Protein AF-A0AAW2XEJ0-F1 (afdb_monomer)

Nearest PDB structures (foldseek):
  5ecf-assembly1_A  TM=4.875E-01  e=3.221E+00  Talaromyces marneffei PM1
  5csd-assembly2_B  TM=4.696E-01  e=7.354E+00  Talaromyces marneffei PM1
  5fb7-assembly1_C  TM=5.012E-01  e=9.877E+00  Talaromyces marneffei PM1

Organism: NCBI:txid2727402

Secondary structure (DSSP, 8-state):
------------------------------SS-B-TT-HHHHHHHHHHHHHTTT-GGGTTT-SPPPPTTSTHHHHHHHHHHHHHHHHHHTB-HHHHHHHTT-SSGGG-

pLDDT: mean 79.86, std 22.45, range [32.91, 96.44]

Mean predicted aligned error: 12.31 Å

InterPro domains:
  IPR029472 Retrotransposon Copia-like, N-terminal [PF14244] (32-67)

Structure (mmCIF, N/CA/C/O backbone):
data_AF-A0AAW2XEJ0-F1
#
_entry.id   AF-A0AAW2XEJ0-F1
#
loop_
_atom_site.group_PDB
_atom_site.id
_atom_site.type_symbol
_atom_site.label_atom_id
_atom_site.label_alt_id
_atom_site.label_comp_id
_atom_site.label_asym_id
_atom_site.label_entity_id
_atom_site.label_seq_id
_atom_site.pdbx_PDB_ins_code
_atom_site.Cartn_x
_atom_site.Cartn_y
_atom_site.Cartn_z
_atom_site.occupancy
_atom_site.B_iso_or_equiv
_atom_site.auth_seq_id
_atom_site.auth_comp_id
_atom_site.auth_asym_id
_atom_site.auth_atom_id
_atom_site.pdbx_PDB_model_num
ATOM 1 N N . MET A 1 1 ? 73.968 23.602 23.182 1.00 34.06 1 MET A N 1
ATOM 2 C CA . MET A 1 1 ? 73.423 23.221 21.860 1.00 34.06 1 MET A CA 1
ATOM 3 C C . MET A 1 1 ? 72.624 21.947 22.103 1.00 34.06 1 MET A C 1
ATOM 5 O O . MET A 1 1 ? 73.240 20.978 22.502 1.00 34.06 1 MET A O 1
ATOM 9 N N . THR A 1 2 ? 71.300 21.860 22.091 1.00 34.28 2 THR A N 1
ATOM 10 C CA . THR A 1 2 ? 70.226 22.712 21.576 1.00 34.28 2 THR A CA 1
ATOM 11 C C . THR A 1 2 ? 68.972 22.399 22.410 1.00 34.28 2 THR A C 1
ATOM 13 O O . THR A 1 2 ? 68.806 21.285 22.897 1.00 34.28 2 THR A O 1
ATOM 16 N N . THR A 1 3 ? 68.147 23.417 22.621 1.00 33.91 3 THR A N 1
ATOM 17 C CA . THR A 1 3 ? 66.844 23.446 23.305 1.00 33.91 3 THR A CA 1
ATOM 18 C C . THR A 1 3 ? 65.771 22.559 22.663 1.00 33.91 3 THR A C 1
ATOM 20 O O . THR A 1 3 ? 65.825 22.368 21.455 1.00 33.91 3 THR A O 1
ATOM 23 N N . ASN A 1 4 ? 64.764 22.142 23.447 1.00 32.91 4 ASN A N 1
ATOM 24 C CA . ASN A 1 4 ? 63.314 22.153 23.132 1.00 32.91 4 ASN A CA 1
ATOM 25 C C . ASN A 1 4 ? 62.553 21.769 24.422 1.00 32.91 4 ASN A C 1
ATOM 27 O O . ASN A 1 4 ? 62.748 20.679 24.943 1.00 32.91 4 ASN A O 1
ATOM 31 N N . SER A 1 5 ? 61.958 22.704 25.169 1.00 38.97 5 SER A N 1
ATOM 32 C CA . SER A 1 5 ? 60.633 23.324 24.967 1.00 38.97 5 SER A CA 1
ATOM 33 C C . SER A 1 5 ? 59.475 22.308 24.945 1.00 38.97 5 SER A C 1
ATOM 35 O O . SER A 1 5 ? 59.327 21.529 24.013 1.00 38.97 5 SER A O 1
ATOM 37 N N . LYS A 1 6 ? 58.619 22.326 25.977 1.00 35.03 6 LYS A N 1
ATOM 38 C CA . LYS A 1 6 ? 57.278 22.938 25.915 1.00 35.03 6 LYS A CA 1
ATOM 39 C C . LYS A 1 6 ? 56.390 22.453 27.075 1.00 35.03 6 LYS A C 1
ATOM 41 O O . LYS A 1 6 ? 56.098 21.273 27.218 1.00 35.03 6 LYS A O 1
ATOM 46 N N . LEU A 1 7 ? 55.974 23.423 27.889 1.00 37.84 7 LEU A N 1
ATOM 47 C CA . LEU A 1 7 ? 54.796 23.382 28.753 1.00 37.84 7 LEU A CA 1
ATOM 48 C C . LEU A 1 7 ? 53.550 23.257 27.859 1.00 37.84 7 LEU A C 1
ATOM 50 O O . LEU A 1 7 ? 53.433 24.061 26.940 1.00 37.84 7 LEU A O 1
ATOM 54 N N . GLU A 1 8 ? 52.616 22.354 28.147 1.00 34.12 8 GLU A N 1
ATOM 55 C CA . GLU A 1 8 ? 51.186 22.697 28.182 1.00 34.12 8 GLU A CA 1
ATOM 56 C C . GLU A 1 8 ? 50.354 21.573 28.802 1.00 34.12 8 GLU A C 1
ATOM 58 O O . GLU A 1 8 ? 50.679 20.392 28.743 1.00 34.12 8 GLU A O 1
ATOM 63 N N . SER A 1 9 ? 49.313 22.018 29.481 1.00 34.38 9 SER A N 1
ATOM 64 C CA . SER A 1 9 ? 48.508 21.352 30.489 1.00 34.38 9 SER A CA 1
ATOM 65 C C . SER A 1 9 ? 47.041 21.424 30.049 1.00 34.38 9 SER A C 1
ATOM 67 O O . SER A 1 9 ? 46.698 22.319 29.280 1.00 34.38 9 SER A O 1
ATOM 69 N N . ILE A 1 10 ? 46.195 20.560 30.626 1.00 37.81 10 ILE A N 1
ATOM 70 C CA . ILE A 1 10 ? 44.718 20.656 30.714 1.00 37.81 10 ILE A CA 1
ATOM 71 C C . ILE A 1 10 ? 43.922 20.237 29.461 1.00 37.81 10 ILE A C 1
ATOM 73 O O . ILE A 1 10 ? 43.834 20.962 28.479 1.00 37.81 10 ILE A O 1
ATOM 77 N N . SER A 1 11 ? 43.200 19.112 29.517 1.00 35.69 11 SER A N 1
ATOM 78 C CA . SER A 1 11 ? 41.800 19.013 29.999 1.00 35.69 11 SER A CA 1
ATOM 79 C C . SER A 1 11 ? 41.159 17.701 29.539 1.00 35.69 11 SER A C 1
ATOM 81 O O . SER A 1 11 ? 41.048 17.419 28.349 1.00 35.69 11 SER A O 1
ATOM 83 N N . GLU A 1 12 ? 40.688 16.915 30.502 1.00 43.06 12 GLU A N 1
ATOM 84 C CA . GLU A 1 12 ? 39.661 15.904 30.275 1.00 43.06 12 GLU A CA 1
ATOM 85 C C . GLU A 1 12 ? 38.285 16.554 30.054 1.00 43.06 12 GLU A C 1
ATOM 87 O O . GLU A 1 12 ? 37.994 17.630 30.576 1.00 43.06 12 GLU A O 1
ATOM 92 N N . SER A 1 13 ? 37.417 15.781 29.392 1.00 43.66 13 SER A N 1
ATOM 93 C CA . SER A 1 13 ? 35.950 15.813 29.463 1.00 43.66 13 SER A CA 1
ATOM 94 C C . SER A 1 13 ? 35.201 16.901 28.682 1.00 43.66 13 SER A C 1
ATOM 96 O O . SER A 1 13 ? 34.978 18.007 29.162 1.00 43.66 13 SER A O 1
ATOM 98 N N . SER A 1 14 ? 34.606 16.493 27.557 1.00 42.81 14 SER A N 1
ATOM 99 C CA . SER A 1 14 ? 33.139 16.376 27.446 1.00 42.81 14 SER A CA 1
ATOM 100 C C . SER A 1 14 ? 32.788 15.820 26.062 1.00 42.81 14 SER A C 1
ATOM 102 O O . SER A 1 14 ? 32.657 16.562 25.089 1.00 42.81 14 SER A O 1
ATOM 104 N N . SER A 1 15 ? 32.672 14.494 25.935 1.00 47.25 15 SER A N 1
ATOM 105 C CA . SER A 1 15 ? 32.016 13.923 24.757 1.00 47.25 15 SER A CA 1
ATOM 106 C C . SER A 1 15 ? 30.516 14.027 25.009 1.00 47.25 15 SER A C 1
ATOM 108 O O . SER A 1 15 ? 29.942 13.229 25.749 1.00 47.25 15 SER A O 1
ATOM 110 N N . ALA A 1 16 ? 29.906 15.085 24.471 1.00 54.56 16 ALA A N 1
ATOM 111 C CA . ALA A 1 16 ? 28.457 15.218 24.422 1.00 54.56 16 ALA A CA 1
ATOM 112 C C . ALA A 1 16 ? 27.848 13.916 23.872 1.00 54.56 16 ALA A C 1
ATOM 114 O O . ALA A 1 16 ? 28.443 13.314 22.971 1.00 54.56 16 ALA A O 1
ATOM 115 N N . PRO A 1 17 ? 26.683 13.462 24.370 1.00 46.84 17 PRO A N 1
ATOM 116 C CA . PRO A 1 17 ? 26.049 12.289 23.800 1.00 46.84 17 PRO A CA 1
ATOM 117 C C . PRO A 1 17 ? 25.743 12.600 22.337 1.00 46.84 17 PRO A C 1
ATOM 119 O O . PRO A 1 17 ? 24.916 13.459 22.026 1.00 46.84 17 PRO A O 1
ATOM 122 N N . VAL A 1 18 ? 26.435 11.914 21.428 1.00 51.28 18 VAL A N 1
ATOM 123 C CA . VAL A 1 18 ? 26.019 11.843 20.034 1.00 51.28 18 VAL A CA 1
ATOM 124 C C . VAL A 1 18 ? 24.664 11.157 20.076 1.00 51.28 18 VAL A C 1
ATOM 126 O O .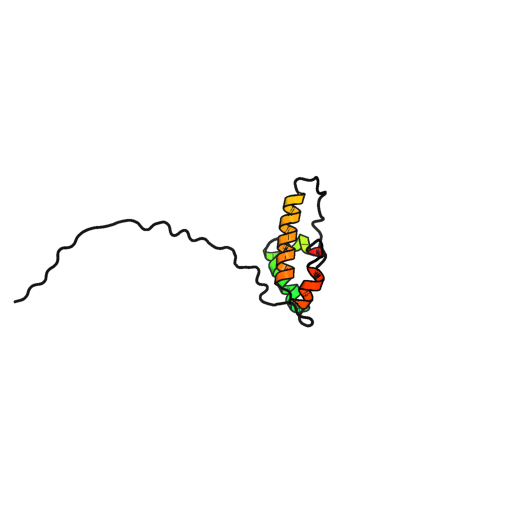 VAL A 1 18 ? 24.575 9.945 20.268 1.00 51.28 18 VAL A O 1
ATOM 129 N N . ILE A 1 19 ? 23.596 11.948 19.972 1.00 49.50 19 ILE A N 1
ATOM 130 C CA . ILE A 1 19 ? 22.262 11.427 19.713 1.00 49.50 19 ILE A CA 1
ATOM 131 C C . ILE A 1 19 ? 22.370 10.816 18.325 1.00 49.50 19 ILE A C 1
ATOM 133 O O . ILE A 1 19 ? 22.250 11.497 17.308 1.00 49.50 19 ILE A O 1
ATOM 137 N N . HIS A 1 20 ? 22.666 9.523 18.287 1.00 42.00 20 HIS A N 1
ATOM 138 C CA . HIS A 1 20 ? 22.468 8.725 17.103 1.00 42.00 20 HIS A CA 1
ATOM 139 C C . HIS A 1 20 ? 20.953 8.668 16.935 1.00 42.00 20 HIS A C 1
ATOM 141 O O . HIS A 1 20 ? 20.284 7.791 17.479 1.00 42.00 20 HIS A O 1
ATOM 147 N N . ILE A 1 21 ? 20.395 9.674 16.253 1.00 48.56 21 ILE A N 1
ATOM 148 C CA . ILE A 1 21 ? 19.069 9.571 15.666 1.00 48.56 21 ILE A CA 1
ATOM 149 C C . ILE A 1 21 ? 19.235 8.434 14.666 1.00 48.56 21 ILE A C 1
ATOM 151 O O . ILE A 1 21 ? 19.644 8.651 13.525 1.00 48.56 21 ILE A O 1
ATOM 155 N N . GLN A 1 22 ? 19.003 7.200 15.119 1.00 45.53 22 GLN A N 1
ATOM 156 C CA . GLN A 1 22 ? 18.670 6.119 14.218 1.00 45.53 22 GLN A CA 1
ATOM 157 C C . GLN A 1 22 ? 17.379 6.584 13.570 1.00 45.53 22 GLN A C 1
ATOM 159 O O . GLN A 1 22 ? 16.280 6.423 14.092 1.00 45.53 22 GLN A O 1
ATOM 164 N N . SER A 1 23 ? 17.542 7.281 12.451 1.00 47.16 23 SER A N 1
ATOM 165 C CA . SER A 1 23 ? 16.512 7.405 11.457 1.00 47.16 23 SER A CA 1
ATOM 166 C C . SER A 1 23 ? 16.268 5.976 11.002 1.00 47.16 23 SER A C 1
ATOM 168 O O . SER A 1 23 ? 16.813 5.529 9.996 1.00 47.16 23 SER A O 1
ATOM 170 N N . GLU A 1 24 ? 15.422 5.253 11.732 1.00 42.72 24 GLU A N 1
ATOM 171 C CA . GLU A 1 24 ? 14.708 4.078 11.240 1.00 42.72 24 GLU A CA 1
ATOM 172 C C . GLU A 1 24 ? 13.685 4.518 10.177 1.00 42.72 24 GLU A C 1
ATOM 174 O O . GLU A 1 24 ? 12.539 4.094 10.127 1.00 42.72 24 GLU A O 1
ATOM 179 N N . ASN A 1 25 ? 14.102 5.433 9.310 1.00 49.41 25 ASN A N 1
ATOM 180 C CA . ASN A 1 25 ? 13.511 5.694 8.029 1.00 49.41 25 ASN A CA 1
ATOM 181 C C . ASN A 1 25 ? 14.497 5.154 6.996 1.00 49.41 25 ASN A C 1
ATOM 183 O O . ASN A 1 25 ? 14.976 5.873 6.119 1.00 49.41 25 ASN A O 1
ATOM 187 N N . THR A 1 26 ? 14.819 3.861 7.100 1.00 48.28 26 THR A N 1
ATOM 188 C CA . THR A 1 26 ? 15.073 3.082 5.892 1.00 48.28 26 THR A CA 1
ATOM 189 C C . THR A 1 26 ? 13.747 3.099 5.145 1.00 48.28 26 THR A C 1
ATOM 191 O O . THR A 1 26 ? 12.857 2.273 5.374 1.00 48.28 26 THR A O 1
ATOM 194 N N . GLY A 1 27 ? 13.565 4.177 4.373 1.00 57.31 27 GLY A N 1
ATOM 195 C CA . GLY A 1 27 ? 12.349 4.461 3.636 1.00 57.31 27 GLY A CA 1
ATOM 196 C C . GLY A 1 27 ? 11.907 3.190 2.940 1.00 57.31 27 GLY A C 1
ATOM 197 O O . GLY A 1 27 ? 12.746 2.415 2.479 1.00 57.31 27 GLY A O 1
ATOM 198 N N . PHE A 1 28 ? 10.602 2.940 2.945 1.00 66.88 28 PHE A N 1
ATOM 199 C CA . PHE A 1 28 ? 10.010 1.833 2.216 1.00 66.88 28 PHE A CA 1
ATOM 200 C C . PHE A 1 28 ? 10.345 2.017 0.727 1.00 66.88 28 PHE A C 1
ATOM 202 O O . PHE A 1 28 ? 9.631 2.668 -0.027 1.00 66.88 28 PHE A O 1
ATOM 209 N N . ALA A 1 29 ? 11.513 1.535 0.328 1.00 65.06 29 ALA A N 1
ATOM 210 C CA . ALA A 1 29 ? 12.011 1.555 -1.022 1.00 65.06 29 ALA A CA 1
ATOM 211 C C . ALA A 1 29 ? 11.882 0.115 -1.481 1.00 65.06 29 ALA A C 1
ATOM 213 O O . ALA A 1 29 ? 12.692 -0.734 -1.119 1.00 65.06 29 ALA A O 1
ATOM 214 N N . ALA A 1 30 ? 10.844 -0.160 -2.268 1.00 66.00 30 ALA A N 1
ATOM 215 C CA . ALA A 1 30 ? 10.603 -1.483 -2.837 1.00 66.00 30 ALA A CA 1
ATOM 216 C C . ALA A 1 30 ? 11.792 -1.998 -3.678 1.00 66.00 30 ALA A C 1
ATOM 218 O O . ALA A 1 30 ? 11.800 -3.150 -4.096 1.00 66.00 30 ALA A O 1
ATOM 219 N N . GLY A 1 31 ? 12.779 -1.140 -3.980 1.00 78.44 31 GLY A N 1
ATOM 220 C CA . GLY A 1 31 ? 13.923 -1.430 -4.847 1.00 78.44 31 GLY A CA 1
ATOM 221 C C . GLY A 1 31 ? 13.541 -1.541 -6.325 1.00 78.44 31 GLY A C 1
ATOM 222 O O . GLY A 1 31 ? 14.401 -1.430 -7.192 1.00 78.44 31 GLY A O 1
ATOM 223 N N . VAL A 1 32 ? 12.247 -1.699 -6.608 1.00 87.31 32 VAL A N 1
ATOM 224 C CA . VAL A 1 32 ? 11.644 -1.853 -7.926 1.00 87.31 32 VAL A CA 1
ATOM 225 C C . VAL A 1 32 ? 10.399 -0.974 -7.993 1.00 87.31 32 VAL A C 1
ATOM 227 O O . VAL A 1 32 ? 9.574 -0.975 -7.082 1.00 87.31 32 VAL A O 1
ATOM 230 N N . ILE A 1 33 ? 10.265 -0.222 -9.083 1.00 94.69 33 ILE A N 1
ATOM 231 C CA . ILE A 1 33 ? 9.076 0.578 -9.376 1.00 94.69 33 ILE A CA 1
ATOM 232 C C . ILE A 1 33 ? 8.144 -0.239 -10.273 1.00 94.69 33 ILE A C 1
ATOM 234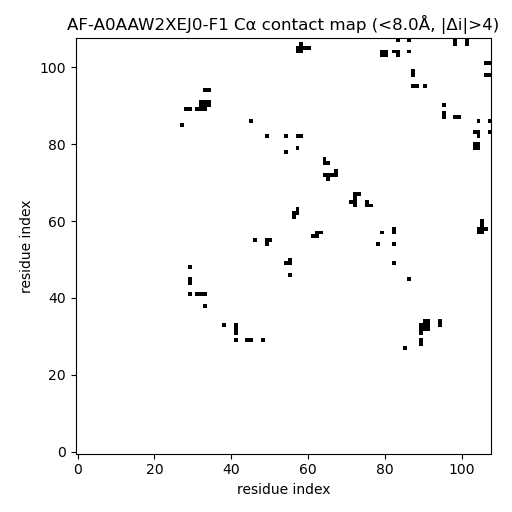 O O . ILE A 1 33 ? 8.601 -0.793 -11.274 1.00 94.69 33 ILE A O 1
ATOM 238 N N . LEU A 1 34 ? 6.852 -0.301 -9.939 1.00 96.19 34 LEU A N 1
ATOM 239 C CA . LEU A 1 34 ? 5.848 -0.966 -10.770 1.00 96.19 34 LEU A CA 1
ATOM 240 C C . LEU A 1 34 ? 5.704 -0.247 -12.115 1.00 96.19 34 LEU A C 1
ATOM 242 O O . LEU A 1 34 ? 5.417 0.956 -12.183 1.00 96.19 34 LEU A O 1
ATOM 246 N N . THR A 1 35 ? 5.858 -1.021 -13.179 1.00 95.50 35 THR A N 1
ATOM 247 C CA . THR A 1 35 ? 5.602 -0.674 -14.574 1.00 95.50 35 THR A CA 1
ATOM 248 C C . THR A 1 35 ? 4.539 -1.617 -15.141 1.00 95.50 35 THR A C 1
ATOM 250 O O . THR A 1 35 ? 4.071 -2.537 -14.475 1.00 95.50 35 THR A O 1
ATOM 253 N N . GLU A 1 36 ? 4.156 -1.406 -16.398 1.00 93.62 36 GLU A N 1
ATOM 254 C CA . GLU A 1 36 ? 3.166 -2.243 -17.089 1.00 93.62 36 GLU A CA 1
ATOM 255 C C . GLU A 1 36 ? 3.670 -3.684 -17.362 1.00 93.62 36 GLU A C 1
ATOM 257 O O . GLU A 1 36 ? 2.912 -4.510 -17.860 1.00 93.62 36 GLU A O 1
ATOM 262 N N . SER A 1 37 ? 4.941 -4.006 -17.069 1.00 95.88 37 SER A N 1
ATOM 263 C CA . SER A 1 37 ? 5.582 -5.264 -17.489 1.00 95.88 37 SER A CA 1
ATOM 264 C C . SER A 1 37 ? 6.278 -6.063 -16.383 1.00 95.88 37 SER A C 1
ATOM 266 O O . SER A 1 37 ? 6.907 -7.067 -16.699 1.00 95.88 37 SER A O 1
ATOM 268 N N . ASN A 1 38 ? 6.253 -5.617 -15.124 1.00 96.12 38 ASN A N 1
ATOM 269 C CA . ASN A 1 38 ? 7.033 -6.232 -14.034 1.00 96.12 38 ASN A CA 1
ATOM 270 C C . ASN A 1 38 ? 6.206 -6.524 -12.771 1.00 96.12 38 ASN A C 1
ATOM 272 O O . ASN A 1 38 ? 6.757 -6.589 -11.668 1.00 96.12 38 ASN A O 1
ATOM 276 N N . TYR A 1 39 ? 4.885 -6.652 -12.925 1.00 95.25 39 TYR A N 1
ATOM 277 C CA . TYR A 1 39 ? 3.965 -6.861 -11.807 1.00 95.25 39 TYR A CA 1
ATOM 278 C C . TYR A 1 39 ? 4.330 -8.089 -10.968 1.00 95.25 39 TYR A C 1
ATOM 280 O O . TYR A 1 39 ? 4.291 -8.014 -9.749 1.00 95.25 39 TYR A O 1
ATOM 288 N N . ASP A 1 40 ? 4.736 -9.182 -11.607 1.00 96.38 40 ASP A N 1
ATOM 289 C CA . ASP A 1 40 ? 5.129 -10.449 -10.986 1.0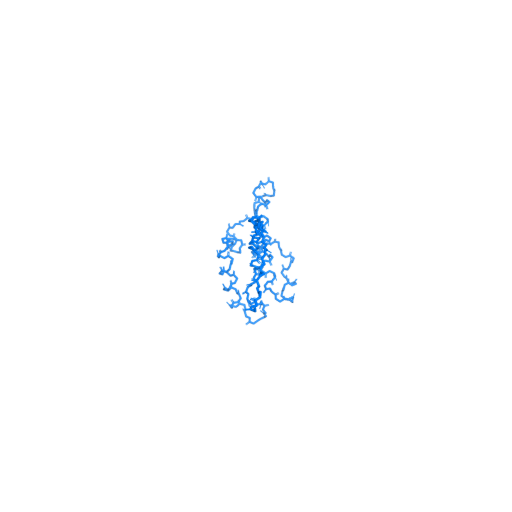0 96.38 40 ASP A CA 1
ATOM 290 C C . ASP A 1 40 ? 6.314 -10.322 -10.014 1.00 96.38 40 ASP A C 1
ATOM 292 O O . ASP A 1 40 ? 6.318 -10.938 -8.944 1.00 96.38 40 ASP A O 1
ATOM 296 N N . VAL A 1 41 ? 7.316 -9.514 -10.369 1.00 94.50 41 VAL A N 1
ATOM 297 C CA . VAL A 1 41 ? 8.482 -9.244 -9.515 1.00 94.50 41 VAL A CA 1
ATOM 298 C C . VAL A 1 41 ? 8.128 -8.220 -8.441 1.00 94.50 41 VAL A C 1
ATOM 300 O O . VAL A 1 41 ? 8.465 -8.393 -7.268 1.00 94.50 41 VAL A O 1
ATOM 303 N N . TRP A 1 42 ? 7.436 -7.149 -8.833 1.00 95.50 42 TRP A N 1
ATOM 304 C CA . TRP A 1 42 ? 7.045 -6.083 -7.917 1.00 95.50 42 TRP A CA 1
ATOM 305 C C . TRP A 1 42 ? 6.114 -6.595 -6.813 1.00 95.50 42 TRP A C 1
ATOM 307 O O . TRP A 1 42 ? 6.345 -6.294 -5.64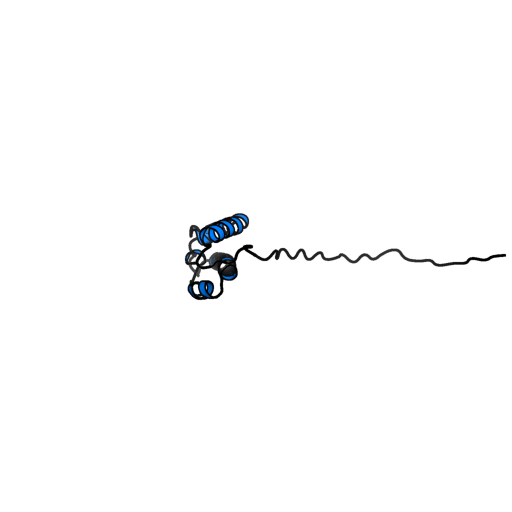3 1.00 95.50 42 TRP A O 1
ATOM 317 N N . SER A 1 43 ? 5.110 -7.410 -7.150 1.00 94.50 43 SER A N 1
ATOM 318 C CA . SER A 1 43 ? 4.124 -7.906 -6.187 1.00 94.50 43 SER A CA 1
ATOM 319 C C . SER A 1 43 ? 4.780 -8.773 -5.116 1.00 94.50 43 SER A C 1
ATOM 321 O O . SER A 1 43 ? 4.496 -8.591 -3.936 1.00 94.50 43 SER A O 1
ATOM 323 N N . GLN A 1 44 ? 5.719 -9.645 -5.500 1.00 94.62 44 GLN A N 1
ATOM 324 C CA . GLN A 1 44 ? 6.464 -10.484 -4.557 1.00 94.62 44 GLN A CA 1
ATOM 325 C C . GLN A 1 44 ? 7.337 -9.654 -3.611 1.00 94.62 44 GLN A C 1
ATOM 327 O O . GLN A 1 44 ? 7.319 -9.875 -2.401 1.00 94.62 44 GLN A O 1
ATOM 332 N N . LEU A 1 45 ? 8.069 -8.663 -4.132 1.00 93.69 45 LEU A N 1
ATOM 333 C CA . LEU A 1 45 ? 8.888 -7.780 -3.297 1.00 93.69 45 LEU A CA 1
ATOM 334 C C . LEU A 1 45 ? 8.032 -6.970 -2.320 1.00 93.69 45 LEU A C 1
ATOM 336 O O . LEU A 1 45 ? 8.374 -6.858 -1.142 1.00 93.69 45 LEU A O 1
ATOM 340 N N . MET A 1 46 ? 6.905 -6.436 -2.791 1.00 94.25 46 MET A N 1
ATOM 341 C CA . MET A 1 46 ? 5.965 -5.693 -1.958 1.00 94.25 46 MET A CA 1
ATOM 342 C C . MET A 1 46 ? 5.349 -6.566 -0.871 1.00 94.25 46 MET A C 1
ATOM 344 O O . MET A 1 46 ? 5.308 -6.154 0.288 1.00 94.25 46 MET A O 1
ATOM 348 N N . GLU A 1 47 ? 4.928 -7.782 -1.214 1.00 94.12 47 GLU A N 1
ATOM 349 C CA . GLU A 1 47 ? 4.405 -8.747 -0.253 1.00 94.12 47 GLU A CA 1
ATOM 350 C C . GLU A 1 47 ? 5.441 -9.057 0.835 1.00 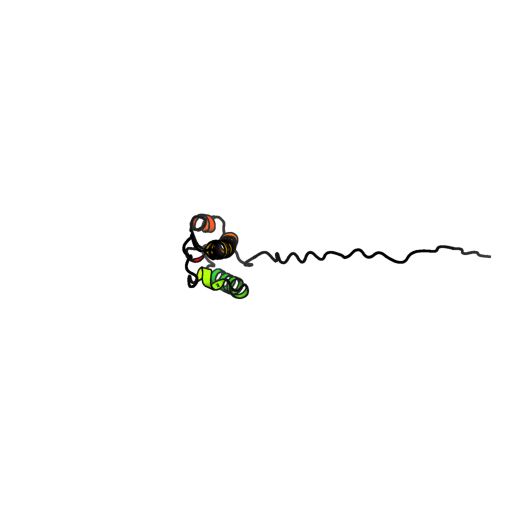94.12 47 GLU A C 1
ATOM 352 O O . GLU A 1 47 ? 5.137 -8.919 2.019 1.00 94.12 47 GLU A O 1
ATOM 357 N N . MET A 1 48 ? 6.684 -9.371 0.453 1.00 93.38 48 MET A N 1
ATOM 358 C CA . MET A 1 48 ? 7.777 -9.643 1.394 1.00 93.38 48 MET A CA 1
ATOM 359 C C . MET A 1 48 ? 8.062 -8.453 2.319 1.00 93.38 48 MET A C 1
ATOM 361 O O . MET A 1 48 ? 8.192 -8.626 3.531 1.00 93.38 48 MET A O 1
ATOM 365 N N . GLN A 1 49 ? 8.142 -7.237 1.771 1.00 92.19 49 GLN A N 1
ATOM 366 C CA . GLN A 1 49 ? 8.418 -6.022 2.545 1.00 92.19 49 GLN A CA 1
ATOM 367 C C . GLN A 1 49 ? 7.291 -5.692 3.529 1.00 92.19 49 GLN A C 1
ATOM 369 O O . GLN A 1 49 ? 7.551 -5.286 4.663 1.00 92.19 49 GLN A O 1
ATOM 374 N N . ILE A 1 50 ? 6.036 -5.860 3.113 1.00 93.81 50 ILE A N 1
ATOM 375 C CA . ILE A 1 50 ? 4.867 -5.557 3.944 1.00 93.81 50 ILE A CA 1
ATOM 376 C C . ILE A 1 50 ? 4.658 -6.648 5.003 1.00 93.81 50 ILE A C 1
ATOM 378 O O . ILE A 1 50 ? 4.337 -6.336 6.155 1.00 93.81 50 ILE A O 1
ATOM 382 N N . ALA A 1 51 ? 4.892 -7.914 4.653 1.00 93.88 51 ALA A N 1
ATOM 383 C CA . ALA A 1 51 ? 4.884 -9.032 5.592 1.00 93.88 51 ALA A CA 1
ATOM 384 C C . ALA A 1 51 ? 5.986 -8.893 6.650 1.00 93.88 51 ALA A C 1
ATOM 386 O O . ALA A 1 51 ? 5.698 -9.029 7.836 1.00 93.88 51 ALA A O 1
ATOM 387 N N . GLY A 1 52 ? 7.205 -8.515 6.250 1.00 93.31 52 GLY A N 1
ATOM 388 C CA . GLY A 1 52 ? 8.318 -8.248 7.169 1.00 93.31 52 GLY A CA 1
ATOM 389 C C . GLY A 1 52 ? 8.071 -7.091 8.147 1.00 93.31 52 GLY A C 1
ATOM 390 O O . GLY A 1 52 ? 8.810 -6.938 9.113 1.00 93.31 52 GLY A O 1
ATOM 391 N N . ARG A 1 53 ? 7.022 -6.290 7.921 1.00 93.31 53 ARG A N 1
ATOM 392 C CA . ARG A 1 53 ? 6.577 -5.190 8.793 1.00 93.31 53 ARG A CA 1
ATOM 393 C C . ARG A 1 53 ? 5.272 -5.499 9.534 1.00 93.31 53 ARG A C 1
ATOM 395 O O . ARG A 1 53 ? 4.688 -4.593 10.123 1.00 93.31 53 ARG A O 1
ATOM 402 N N . GLU A 1 54 ? 4.799 -6.746 9.477 1.00 94.56 54 GLU A N 1
ATOM 403 C CA . GLU A 1 54 ? 3.559 -7.211 10.117 1.00 94.56 54 GLU A CA 1
ATOM 404 C C . GLU A 1 54 ? 2.298 -6.466 9.634 1.00 94.56 54 GLU A C 1
ATOM 406 O O . GLU A 1 54 ? 1.361 -6.223 10.395 1.00 94.56 54 GLU A O 1
ATOM 411 N N . LYS A 1 55 ? 2.261 -6.062 8.356 1.00 94.69 55 LYS A N 1
ATOM 412 C CA . LYS A 1 55 ? 1.122 -5.325 7.771 1.00 94.69 55 LYS A CA 1
ATOM 413 C C . LYS A 1 55 ? 0.428 -6.044 6.619 1.00 94.69 55 LYS A C 1
ATOM 415 O O . LYS A 1 55 ? -0.437 -5.459 5.971 1.00 94.69 55 LYS A O 1
ATOM 420 N N . LEU A 1 56 ? 0.755 -7.313 6.373 1.00 93.88 56 LEU A N 1
ATOM 421 C CA . LEU A 1 56 ? 0.193 -8.070 5.247 1.00 93.88 56 LEU A CA 1
ATOM 422 C C . LEU A 1 56 ? -1.342 -8.159 5.301 1.00 93.88 56 LEU A C 1
ATOM 424 O O . LEU A 1 56 ? -2.011 -8.121 4.269 1.00 93.88 56 LEU A O 1
ATOM 428 N N . GLU A 1 57 ? -1.907 -8.199 6.509 1.00 94.50 57 GLU A N 1
ATOM 429 C CA . GLU A 1 57 ? -3.349 -8.258 6.769 1.00 94.50 57 GLU A CA 1
ATOM 430 C C . GLU A 1 57 ? -4.173 -7.118 6.142 1.00 94.50 57 GLU A C 1
ATOM 432 O O . GLU A 1 57 ? -5.358 -7.317 5.851 1.00 94.50 57 GLU A O 1
ATOM 437 N N . TYR A 1 58 ? -3.545 -5.965 5.885 1.00 93.81 58 TYR A N 1
ATOM 438 C CA . TYR A 1 58 ? -4.173 -4.799 5.261 1.00 93.81 58 TYR A CA 1
ATOM 439 C C . TYR A 1 58 ? -4.322 -4.938 3.741 1.00 93.81 58 TYR A C 1
ATOM 441 O O . TYR A 1 58 ? -5.241 -4.342 3.187 1.00 93.81 58 TYR A O 1
ATOM 449 N N . ILE A 1 59 ? -3.475 -5.735 3.075 1.00 93.00 59 ILE A N 1
ATOM 450 C CA . ILE A 1 59 ? -3.594 -6.008 1.629 1.00 93.00 59 ILE A CA 1
ATOM 451 C C . ILE A 1 59 ? -4.569 -7.159 1.389 1.00 93.00 59 ILE A C 1
ATOM 453 O O . ILE A 1 59 ? -5.504 -7.042 0.607 1.00 93.00 59 ILE A O 1
ATOM 457 N N . ILE A 1 60 ? -4.409 -8.267 2.120 1.00 90.94 60 ILE A N 1
ATOM 458 C CA . ILE A 1 60 ? -5.295 -9.440 1.991 1.00 90.94 60 ILE A CA 1
ATOM 459 C C . ILE A 1 60 ? -6.708 -9.167 2.529 1.00 90.94 60 ILE A C 1
ATOM 461 O O . ILE A 1 60 ? -7.624 -9.966 2.339 1.00 90.94 60 ILE A O 1
ATOM 465 N N . GLY A 1 61 ? -6.886 -8.054 3.247 1.00 85.25 61 GLY A N 1
ATOM 466 C CA . GLY A 1 61 ? -8.177 -7.617 3.748 1.00 85.25 61 GLY A CA 1
ATOM 467 C C . GLY A 1 61 ? -8.730 -8.460 4.894 1.00 85.25 61 GLY A C 1
ATOM 468 O O . GLY A 1 61 ? -9.945 -8.467 5.104 1.00 85.25 61 GLY A O 1
ATOM 469 N N . LYS A 1 62 ? -7.858 -9.162 5.629 1.00 86.62 62 LYS A N 1
ATOM 470 C CA . LYS A 1 62 ? -8.232 -9.837 6.882 1.00 86.62 62 LYS A CA 1
ATOM 471 C C . LYS A 1 62 ? -8.607 -8.815 7.953 1.00 86.62 62 LYS A C 1
ATOM 473 O O . LYS A 1 62 ? -9.531 -9.057 8.725 1.00 86.62 62 LYS A O 1
ATOM 478 N N . THR A 1 63 ? -7.948 -7.659 7.954 1.00 84.06 63 THR A N 1
ATOM 479 C CA . THR A 1 63 ? -8.267 -6.563 8.872 1.00 84.06 63 THR A CA 1
ATOM 480 C C . THR A 1 63 ? -9.269 -5.621 8.220 1.00 84.06 63 THR A C 1
ATOM 482 O O . THR A 1 63 ? -8.906 -4.663 7.535 1.00 84.06 63 THR A O 1
ATOM 485 N N . THR A 1 64 ? -10.555 -5.902 8.423 1.00 86.06 64 THR A N 1
ATOM 486 C CA . THR A 1 64 ? -11.646 -5.063 7.916 1.00 86.06 64 THR A CA 1
ATOM 487 C C . THR A 1 64 ? -11.701 -3.714 8.639 1.00 86.06 64 THR A C 1
ATOM 489 O O . THR A 1 64 ? -11.433 -3.678 9.844 1.00 86.06 64 THR A O 1
ATOM 492 N N . PRO A 1 65 ? -12.105 -2.626 7.956 1.00 86.75 65 PRO A N 1
ATOM 493 C CA . PRO A 1 65 ? -12.325 -1.332 8.593 1.00 86.75 65 PRO A CA 1
ATOM 494 C C . PRO A 1 65 ? -13.283 -1.463 9.788 1.00 86.75 65 PRO A C 1
ATOM 496 O O . PRO A 1 65 ? -14.416 -1.925 9.620 1.00 86.75 65 PRO A O 1
ATOM 499 N N . PRO A 1 66 ? -12.859 -1.070 11.004 1.00 89.25 66 PRO A N 1
ATOM 500 C CA . PRO A 1 66 ? -13.765 -0.937 12.135 1.00 89.25 66 PRO A CA 1
ATOM 501 C C . PRO A 1 66 ? -14.825 0.132 11.853 1.00 89.25 66 PRO A C 1
ATOM 503 O O . PRO A 1 66 ? -14.635 1.007 11.010 1.00 89.25 66 PRO A O 1
ATOM 506 N N . LYS A 1 67 ? -15.920 0.124 12.619 1.00 89.94 67 LYS A N 1
ATOM 507 C CA . LYS A 1 67 ? -16.845 1.267 12.639 1.00 89.94 67 LYS A CA 1
ATOM 508 C C . LYS A 1 67 ? -16.088 2.526 13.066 1.00 89.94 67 LYS A C 1
ATOM 510 O O . LYS A 1 67 ? -15.335 2.464 14.035 1.00 89.94 67 LYS A O 1
ATOM 515 N N . GLU A 1 68 ? -16.341 3.657 12.411 1.00 87.50 68 GLU A N 1
ATOM 516 C CA . GLU A 1 68 ? -15.665 4.936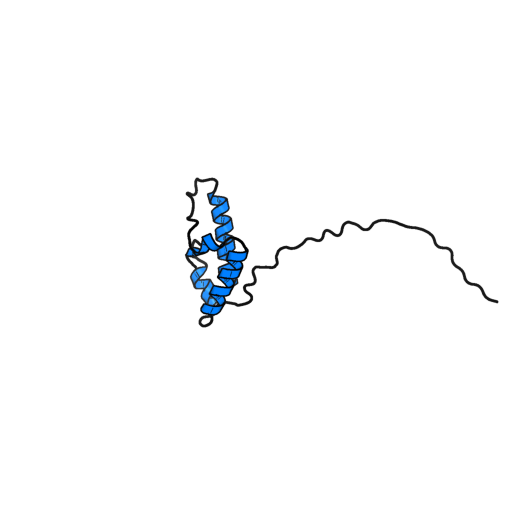 12.700 1.00 87.50 68 GLU A CA 1
ATOM 517 C C . GLU A 1 68 ? -15.835 5.403 14.152 1.00 87.50 68 GLU A C 1
ATOM 519 O O . GLU A 1 68 ? -14.970 6.072 14.708 1.00 87.50 68 GLU A O 1
ATOM 524 N N . THR A 1 69 ? -16.926 4.994 14.801 1.00 89.12 69 THR A N 1
ATOM 525 C CA . THR A 1 69 ? -17.204 5.283 16.214 1.00 89.12 69 THR A CA 1
ATOM 526 C C . THR A 1 69 ? -16.338 4.479 17.187 1.00 89.12 69 THR A C 1
ATOM 528 O O . THR A 1 69 ? -16.391 4.715 18.391 1.00 89.12 69 THR A O 1
ATOM 531 N N . ASN A 1 70 ? -15.597 3.478 16.706 1.00 90.94 70 ASN A N 1
ATOM 532 C CA . ASN A 1 70 ? -14.737 2.644 17.534 1.00 90.94 70 ASN A CA 1
ATOM 533 C C . ASN A 1 70 ? -13.375 3.322 17.731 1.00 90.94 70 ASN A C 1
ATOM 535 O O . ASN A 1 70 ? -12.761 3.802 16.780 1.00 90.94 70 ASN A O 1
ATOM 539 N N . THR A 1 71 ? -12.849 3.284 18.954 1.00 90.31 71 THR A N 1
ATOM 540 C CA . THR A 1 71 ? -11.516 3.805 19.289 1.00 90.31 71 THR A CA 1
ATOM 541 C C . THR A 1 71 ? -10.398 3.132 18.483 1.00 90.31 71 THR A C 1
ATOM 543 O O . THR A 1 71 ? -9.354 3.740 18.246 1.00 90.31 71 THR A O 1
ATOM 546 N N . SER A 1 72 ? -10.617 1.908 17.989 1.00 91.38 72 SER A N 1
ATOM 547 C CA . SER A 1 72 ? -9.673 1.195 17.123 1.00 91.38 72 SER A CA 1
ATOM 548 C C . SER A 1 72 ? -9.613 1.719 15.681 1.00 91.38 72 SER A C 1
ATOM 550 O O . SER A 1 72 ? -8.660 1.391 14.968 1.00 91.38 72 SER A O 1
ATOM 552 N N . TYR A 1 73 ? -10.588 2.524 15.234 1.00 93.38 73 TYR A N 1
ATOM 553 C CA . TYR A 1 73 ? -10.650 3.026 13.858 1.00 93.38 73 TYR A CA 1
ATOM 554 C C . TYR A 1 73 ? -9.442 3.895 13.512 1.00 93.38 73 TYR A C 1
ATOM 556 O O . TYR A 1 73 ? -8.809 3.675 12.486 1.00 93.38 73 TYR A O 1
ATOM 564 N N . ALA A 1 74 ? -9.062 4.828 14.391 1.00 93.94 74 ALA A N 1
ATOM 565 C CA . ALA A 1 74 ? -7.930 5.723 14.148 1.00 93.94 74 ALA A CA 1
ATOM 566 C C . ALA A 1 74 ? -6.616 4.949 13.934 1.00 93.94 74 ALA A C 1
ATOM 568 O O . ALA A 1 74 ? -5.849 5.256 13.019 1.00 93.94 74 ALA A O 1
ATOM 569 N N . LYS A 1 75 ? -6.390 3.897 14.736 1.00 93.50 75 LYS A N 1
ATOM 570 C CA . LYS A 1 75 ? -5.237 3.002 14.580 1.00 93.50 75 LYS A CA 1
ATOM 571 C C . LYS A 1 75 ? -5.305 2.259 13.249 1.00 93.50 75 LYS A C 1
ATOM 573 O O . LYS A 1 75 ? -4.337 2.281 12.498 1.00 93.50 75 LYS A O 1
ATOM 578 N N . TRP A 1 76 ? -6.442 1.635 12.941 1.00 94.56 76 TRP A N 1
ATOM 579 C CA . TRP A 1 76 ? -6.626 0.933 11.671 1.00 94.56 76 TRP A CA 1
ATOM 580 C C . TRP A 1 76 ? -6.384 1.851 10.469 1.00 94.56 76 TRP A C 1
ATOM 582 O O . TRP A 1 76 ? -5.635 1.488 9.567 1.00 94.56 76 TRP A O 1
ATOM 592 N N . TYR A 1 77 ? -6.960 3.055 10.491 1.00 94.88 77 TYR A N 1
ATOM 593 C CA . TYR A 1 77 ? -6.840 4.035 9.421 1.00 94.88 77 TYR A CA 1
ATOM 594 C C . TYR A 1 77 ? -5.384 4.454 9.214 1.00 94.88 77 TYR A C 1
ATOM 596 O O . TYR A 1 77 ? -4.906 4.425 8.084 1.00 94.88 77 TYR A O 1
ATOM 604 N N . SER A 1 78 ? -4.657 4.784 10.288 1.00 95.25 78 SER A N 1
ATOM 605 C CA . SER A 1 78 ? -3.241 5.164 10.198 1.00 95.25 78 SER A CA 1
ATOM 606 C C . SER A 1 78 ? -2.386 4.055 9.582 1.00 95.25 78 SER A C 1
ATOM 608 O O . SER A 1 78 ? -1.607 4.314 8.667 1.00 95.25 78 SER A O 1
ATOM 610 N N . GLU A 1 79 ? -2.563 2.812 10.028 1.00 95.31 79 GLU A N 1
ATOM 611 C CA . GLU A 1 79 ? -1.813 1.668 9.504 1.00 95.31 79 GLU A CA 1
ATOM 612 C C . GLU A 1 79 ? -2.181 1.351 8.048 1.00 95.31 79 GLU A C 1
ATOM 614 O O . GLU A 1 79 ? -1.293 1.158 7.220 1.00 95.31 79 GLU A O 1
ATOM 619 N N . ASN A 1 80 ? -3.467 1.409 7.695 1.00 95.75 80 ASN A N 1
ATOM 620 C CA . ASN A 1 80 ? -3.916 1.277 6.312 1.00 95.75 80 ASN A CA 1
ATOM 621 C C . ASN A 1 80 ? -3.319 2.375 5.410 1.00 95.75 80 ASN A C 1
ATOM 623 O O . ASN A 1 80 ? -2.847 2.069 4.317 1.00 95.75 80 ASN A O 1
ATOM 627 N N . GLN A 1 81 ? -3.277 3.637 5.859 1.00 95.75 81 GLN A N 1
ATOM 628 C CA . GLN A 1 81 ? -2.663 4.729 5.090 1.00 95.75 81 GLN A CA 1
ATOM 629 C C . GLN A 1 81 ? -1.152 4.542 4.906 1.00 95.75 81 GLN A C 1
ATOM 631 O O . GLN A 1 81 ? -0.632 4.895 3.850 1.00 95.75 81 GLN A O 1
ATOM 636 N N . LYS A 1 82 ? -0.444 3.954 5.880 1.00 95.06 82 LYS A N 1
ATOM 637 C CA . LYS A 1 82 ? 0.981 3.614 5.722 1.00 95.06 82 LYS A CA 1
ATOM 638 C C . LYS A 1 82 ? 1.183 2.600 4.599 1.00 95.06 82 LYS A C 1
ATOM 640 O O . LYS A 1 82 ? 1.965 2.860 3.690 1.00 95.06 82 LYS A O 1
ATOM 645 N N . VAL A 1 83 ? 0.436 1.495 4.622 1.00 95.25 83 VAL A N 1
ATOM 646 C CA . VAL A 1 83 ? 0.520 0.450 3.585 1.00 95.25 83 VAL A CA 1
ATOM 647 C C . VAL A 1 83 ? 0.117 0.999 2.219 1.00 95.25 83 VAL A C 1
ATOM 649 O O . VAL A 1 83 ? 0.792 0.752 1.222 1.00 95.25 83 VAL A O 1
ATOM 652 N N . LYS A 1 84 ? -0.938 1.815 2.174 1.00 95.12 84 LYS A N 1
ATOM 653 C CA . LYS A 1 84 ? -1.364 2.503 0.955 1.00 95.12 84 LYS A CA 1
ATOM 654 C C . LYS A 1 84 ? -0.256 3.415 0.417 1.00 95.12 84 LYS A C 1
ATOM 656 O O . LYS A 1 84 ? 0.029 3.395 -0.775 1.00 95.12 84 LYS A O 1
ATO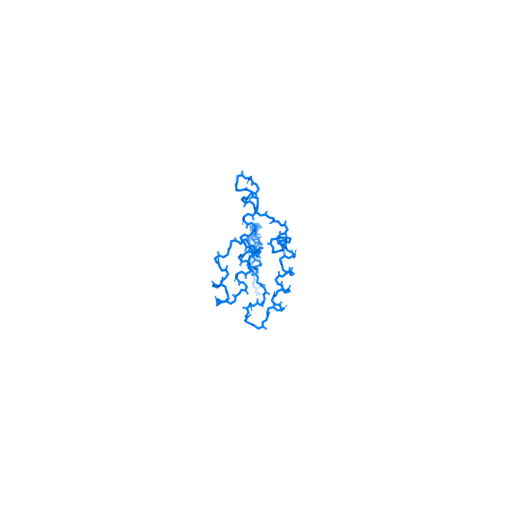M 661 N N . GLY A 1 85 ? 0.392 4.183 1.294 1.00 94.62 85 GLY A N 1
ATOM 662 C CA . GLY A 1 85 ? 1.532 5.030 0.952 1.00 94.62 85 GLY A CA 1
ATOM 663 C C . GLY A 1 85 ? 2.667 4.223 0.331 1.00 94.62 85 GLY A C 1
ATOM 664 O O . GLY A 1 85 ? 3.123 4.568 -0.750 1.00 94.62 85 GLY A O 1
ATOM 665 N N . TRP A 1 86 ? 3.044 3.109 0.958 1.00 94.88 86 TRP A N 1
ATOM 666 C CA . TRP A 1 86 ? 4.070 2.189 0.466 1.00 94.88 86 TRP A CA 1
ATOM 667 C C . TRP A 1 86 ? 3.776 1.650 -0.935 1.00 94.88 86 TRP A C 1
ATOM 669 O O . TRP A 1 86 ? 4.637 1.732 -1.813 1.00 94.88 86 TRP A O 1
ATOM 679 N N . LEU A 1 87 ? 2.551 1.162 -1.159 1.00 95.38 87 LEU A N 1
ATOM 680 C CA . LEU A 1 87 ? 2.097 0.693 -2.469 1.00 95.38 87 LEU A CA 1
ATOM 681 C C . LEU A 1 87 ? 2.202 1.814 -3.502 1.00 95.38 87 LEU A C 1
ATOM 683 O O . LEU A 1 87 ? 2.898 1.656 -4.500 1.00 95.38 87 LEU A O 1
ATOM 687 N N . LEU A 1 88 ? 1.612 2.978 -3.229 1.00 95.31 88 LEU A N 1
ATOM 688 C CA . LEU A 1 88 ? 1.597 4.100 -4.166 1.00 95.31 88 LEU A CA 1
ATOM 689 C C . LEU A 1 88 ? 3.001 4.604 -4.502 1.00 95.31 88 LEU A C 1
ATOM 691 O O . LEU A 1 88 ? 3.314 4.781 -5.675 1.00 95.31 88 LEU A O 1
ATOM 695 N N . THR A 1 89 ? 3.868 4.797 -3.504 1.00 94.44 89 THR A N 1
ATOM 696 C CA . THR A 1 89 ? 5.238 5.293 -3.723 1.00 94.44 89 THR A CA 1
ATOM 697 C C . THR A 1 89 ? 6.132 4.299 -4.457 1.00 94.44 89 THR A C 1
ATOM 699 O O . THR A 1 89 ? 7.185 4.683 -4.956 1.00 94.44 89 THR A O 1
ATOM 702 N N . SER A 1 90 ? 5.721 3.032 -4.539 1.00 94.44 90 SER A N 1
ATOM 703 C CA . SER A 1 90 ? 6.420 1.997 -5.302 1.00 94.44 90 SER A CA 1
ATOM 704 C C . SER A 1 90 ? 5.914 1.854 -6.742 1.00 94.44 90 SER A C 1
ATOM 706 O O . SER A 1 90 ? 6.375 0.975 -7.463 1.00 94.44 90 SER A O 1
ATOM 708 N N . MET A 1 91 ? 4.977 2.698 -7.183 1.00 95.38 91 MET A N 1
ATOM 709 C CA . MET A 1 91 ? 4.420 2.672 -8.536 1.00 95.38 91 MET A CA 1
ATOM 710 C C . MET A 1 91 ? 4.986 3.781 -9.411 1.00 95.38 91 MET A C 1
ATOM 712 O O . MET A 1 91 ? 5.281 4.882 -8.943 1.00 95.38 91 MET A O 1
ATOM 716 N N . SER A 1 92 ? 5.073 3.522 -10.718 1.00 95.56 92 SER A N 1
ATOM 717 C CA . SER A 1 92 ? 5.296 4.596 -11.684 1.00 95.56 92 SER A CA 1
ATOM 718 C C . SER A 1 92 ? 4.148 5.618 -11.625 1.00 95.56 92 SER A C 1
ATOM 720 O O . SER A 1 92 ? 3.007 5.246 -11.323 1.00 95.56 92 SER A O 1
ATOM 722 N N . PRO A 1 93 ? 4.396 6.905 -11.939 1.00 95.50 93 PRO A N 1
ATOM 723 C CA . PRO A 1 93 ? 3.372 7.945 -11.840 1.00 95.50 93 PRO A CA 1
ATOM 724 C C . PRO A 1 93 ? 2.087 7.635 -12.621 1.00 95.50 93 PRO A C 1
ATOM 726 O O . PRO A 1 93 ? 0.994 7.940 -12.148 1.00 95.50 93 PRO A O 1
ATOM 729 N N . GLU A 1 94 ? 2.193 7.002 -13.792 1.00 96.12 94 GLU A N 1
ATOM 730 C CA . GLU A 1 94 ? 1.030 6.675 -14.630 1.00 96.12 94 GLU A CA 1
ATOM 731 C C . GLU A 1 94 ? 0.149 5.568 -14.049 1.00 96.12 94 GLU A C 1
ATOM 733 O O . GLU A 1 94 ? -1.070 5.584 -14.234 1.00 96.12 94 GLU A O 1
ATOM 738 N N . ILE A 1 95 ? 0.743 4.637 -13.304 1.00 96.38 95 ILE A N 1
ATOM 739 C CA . ILE A 1 95 ? 0.010 3.594 -12.587 1.00 96.38 95 ILE A CA 1
ATOM 740 C C . ILE A 1 95 ? -0.555 4.175 -11.288 1.00 96.38 95 ILE A C 1
ATOM 742 O O . ILE A 1 95 ? -1.752 4.063 -11.035 1.00 96.38 95 ILE A O 1
ATOM 746 N N . MET A 1 96 ? 0.260 4.901 -10.517 1.00 96.31 96 MET A N 1
ATOM 747 C CA . MET A 1 96 ? -0.132 5.530 -9.249 1.00 96.31 96 MET A CA 1
ATOM 748 C C . MET A 1 96 ? -1.395 6.397 -9.382 1.00 96.31 96 MET A C 1
ATOM 750 O O . MET A 1 96 ? -2.288 6.328 -8.535 1.00 96.31 96 MET A O 1
ATOM 754 N N . LYS A 1 97 ? -1.514 7.181 -10.466 1.00 96.19 97 LYS A N 1
ATOM 755 C CA . LYS A 1 97 ? -2.697 8.020 -10.750 1.00 96.19 97 LYS A CA 1
ATOM 756 C C . LYS A 1 97 ? -4.009 7.228 -10.787 1.00 96.19 97 LYS A C 1
ATOM 758 O O . LYS A 1 97 ? -5.051 7.794 -10.463 1.00 96.19 97 LYS A O 1
ATOM 763 N N . ARG A 1 98 ? -3.972 5.944 -11.163 1.00 96.06 98 ARG A N 1
ATOM 764 C CA . ARG A 1 98 ? -5.160 5.075 -11.236 1.00 96.06 98 ARG A CA 1
ATOM 765 C C . ARG A 1 98 ? -5.646 4.655 -9.846 1.00 96.06 98 ARG A C 1
ATOM 767 O O . ARG A 1 98 ? -6.849 4.543 -9.639 1.00 96.06 98 ARG A O 1
ATOM 774 N N . TYR A 1 99 ? -4.729 4.512 -8.887 1.00 95.94 99 TYR A N 1
ATOM 775 C CA . TYR A 1 99 ? -5.004 3.937 -7.564 1.00 95.94 99 TYR A CA 1
ATOM 776 C C . TYR A 1 99 ? -5.033 4.962 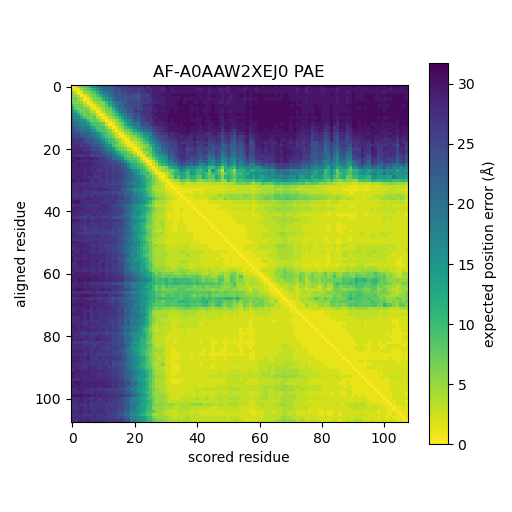-6.415 1.00 95.94 99 TYR A C 1
ATOM 778 O O . TYR A 1 99 ? -5.592 4.689 -5.355 1.00 95.94 99 TYR A O 1
ATOM 786 N N . ILE A 1 100 ? -4.492 6.175 -6.602 1.00 96.44 100 ILE A N 1
ATOM 787 C CA . ILE A 1 100 ? -4.370 7.202 -5.542 1.00 96.44 100 ILE A CA 1
ATOM 788 C C . ILE A 1 100 ? -5.698 7.520 -4.827 1.00 96.44 100 ILE A C 1
ATOM 790 O O . ILE A 1 100 ? -5.709 7.796 -3.623 1.00 96.44 100 ILE A O 1
ATOM 794 N N . ARG A 1 101 ? -6.825 7.444 -5.548 1.00 96.25 101 ARG A N 1
ATOM 795 C CA . ARG A 1 101 ? -8.171 7.765 -5.041 1.00 96.25 101 ARG A CA 1
ATOM 796 C C . ARG A 1 101 ? -8.859 6.621 -4.296 1.00 96.25 101 ARG A C 1
ATOM 798 O O . ARG A 1 101 ? -9.913 6.856 -3.715 1.00 96.25 101 ARG A O 1
ATOM 805 N N . LEU A 1 102 ? -8.297 5.416 -4.305 1.00 95.44 102 LEU A N 1
ATOM 806 C CA . LEU A 1 102 ? -8.913 4.268 -3.644 1.00 95.44 102 LEU A CA 1
ATOM 807 C C . LEU A 1 102 ? -8.854 4.397 -2.121 1.00 95.44 102 LEU A C 1
ATOM 809 O O . LEU A 1 102 ? -7.975 5.064 -1.573 1.00 95.44 102 LEU A O 1
ATOM 813 N N . CYS A 1 103 ? -9.821 3.812 -1.422 1.00 90.50 103 CYS A N 1
ATOM 814 C CA . CYS A 1 103 ? -10.012 4.067 0.005 1.00 90.50 103 CYS A CA 1
ATOM 815 C C . CYS A 1 103 ? -9.013 3.302 0.883 1.00 90.50 103 CYS A C 1
ATOM 817 O O . CYS A 1 103 ? -8.536 3.847 1.883 1.00 90.50 103 CYS A O 1
ATOM 819 N N . SER A 1 104 ? -8.666 2.068 0.512 1.00 93.44 104 SER A N 1
ATOM 820 C CA . SER A 1 104 ? -7.806 1.198 1.314 1.00 93.44 104 SER A CA 1
ATOM 821 C C . SER A 1 104 ? -6.638 0.607 0.530 1.00 93.44 104 SER A C 1
ATOM 823 O O . SER A 1 104 ? -6.630 0.611 -0.697 1.00 93.44 104 SER A O 1
ATOM 825 N N . ALA A 1 105 ? -5.637 0.103 1.255 1.00 94.25 105 ALA A N 1
ATOM 826 C CA . ALA A 1 105 ? -4.518 -0.625 0.661 1.00 94.25 105 ALA A CA 1
ATOM 827 C C . ALA A 1 105 ? -4.961 -1.920 -0.03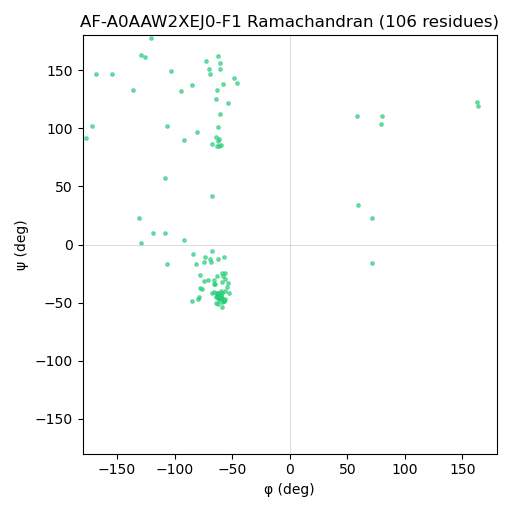8 1.00 94.25 105 ALA A C 1
ATOM 829 O O . ALA A 1 105 ? -4.311 -2.343 -0.981 1.00 94.25 105 ALA A O 1
ATOM 830 N N . ARG A 1 106 ? -6.072 -2.521 0.405 1.00 94.44 106 ARG A N 1
ATOM 831 C CA . ARG A 1 106 ? -6.690 -3.702 -0.213 1.00 94.44 106 ARG A CA 1
ATOM 832 C C . ARG A 1 106 ? -7.239 -3.422 -1.613 1.00 94.44 106 ARG A C 1
ATOM 834 O O . ARG A 1 106 ? -7.339 -4.339 -2.419 1.00 94.44 106 ARG A O 1
ATOM 841 N N . ASP A 1 107 ? -7.674 -2.190 -1.856 1.00 93.25 107 ASP A N 1
ATOM 842 C CA . ASP A 1 107 ? -8.301 -1.813 -3.124 1.00 93.25 107 ASP A CA 1
ATOM 843 C C . ASP A 1 107 ? -7.261 -1.529 -4.221 1.00 93.25 107 ASP A C 1
ATOM 845 O O . ASP A 1 107 ? -7.623 -1.482 -5.394 1.00 93.25 107 ASP A O 1
ATOM 849 N N . ILE A 1 108 ? -5.998 -1.311 -3.832 1.00 91.12 108 ILE A N 1
ATOM 850 C CA . ILE A 1 108 ? -4.855 -1.120 -4.735 1.00 91.12 108 ILE A CA 1
ATOM 851 C C . ILE A 1 108 ? -4.385 -2.470 -5.269 1.00 91.12 108 ILE A C 1
ATOM 853 O O . ILE A 1 108 ? -4.242 -2.569 -6.507 1.00 91.12 108 ILE A O 1
#

Sequence (108 aa):
MTTNSKLESISESSSAPVIHIQSENTGFAAGVILTESNYDVWSQLMEMQIAGREKLEYIIGKTTPPKETNTSYAKWYSENQKVKGWLLTSMSPEIMKRYIRLCSARDI

Foldseek 3Di:
DDDDDDDDDDDDDDPDPPPPPPPPPPPLALVAADDPPCCVVSVVSLCVSCVVVVNNCQQVVVPPQDDPPDPCNVVVQVSFVVSLVSNLVRYDPVVSVVPVPPRGNNVD

Solvent-accessible surface area (backbone atoms only — not comparable to full-atom values): 6916 Å² total; per-residue (Å²): 141,80,92,82,90,81,92,85,80,89,82,84,88,81,85,69,82,78,78,75,74,74,68,86,65,77,62,84,66,64,88,49,67,36,55,101,84,41,55,77,61,39,51,54,45,47,49,52,58,34,43,77,66,77,45,44,46,42,49,77,48,75,61,64,88,58,60,78,90,40,85,62,21,64,58,52,51,54,54,34,51,50,52,32,47,47,57,45,74,28,34,35,71,82,58,28,69,74,45,70,82,52,92,48,33,50,74,99

Radius of gyration: 25.4 Å; Cα contacts (8 Å, |Δi|>4): 72; chains: 1; bounding box: 91×34×48 Å